Protein AF-A0A2X1CW09-F1 (afdb_monomer_lite)

Structure (mmCIF, N/CA/C/O backbone):
data_AF-A0A2X1CW09-F1
#
_entry.id   AF-A0A2X1CW09-F1
#
loop_
_atom_site.group_PDB
_atom_site.id
_atom_site.type_symbol
_atom_site.label_atom_id
_atom_site.label_alt_id
_atom_site.label_comp_id
_atom_site.label_asym_id
_atom_site.label_entity_id
_atom_site.label_seq_id
_atom_site.pdbx_PDB_ins_code
_atom_site.Cartn_x
_atom_site.Cartn_y
_atom_site.Cartn_z
_atom_site.occupancy
_atom_site.B_iso_or_equiv
_atom_site.auth_seq_id
_atom_site.auth_comp_id
_atom_site.auth_asym_id
_atom_site.auth_atom_id
_atom_site.pdbx_PDB_model_num
ATOM 1 N N . MET A 1 1 ? -11.844 -8.474 10.559 1.00 77.38 1 MET A N 1
ATOM 2 C CA . MET A 1 1 ? -11.701 -7.001 10.596 1.00 77.38 1 MET A CA 1
ATOM 3 C C . MET A 1 1 ? -10.516 -6.624 9.724 1.00 77.38 1 MET A C 1
ATOM 5 O O . MET A 1 1 ? -9.466 -7.246 9.872 1.00 77.38 1 MET A O 1
ATOM 9 N N . VAL A 1 2 ? -10.691 -5.671 8.804 1.00 84.88 2 VAL A N 1
ATOM 10 C CA . VAL A 1 2 ? -9.613 -5.223 7.910 1.00 84.88 2 VAL A CA 1
ATOM 11 C C . VAL A 1 2 ? -8.474 -4.630 8.739 1.00 84.88 2 VAL A C 1
ATOM 13 O O . VAL A 1 2 ? -8.687 -3.928 9.725 1.00 84.88 2 VAL A O 1
ATOM 16 N N . SER A 1 3 ? -7.248 -4.946 8.344 1.00 89.19 3 SER A N 1
ATOM 17 C CA . SER A 1 3 ? -6.018 -4.475 8.979 1.00 89.19 3 SER A CA 1
ATOM 18 C C . SER A 1 3 ? -4.964 -4.207 7.912 1.00 89.19 3 SER A C 1
ATOM 20 O O . SER A 1 3 ? -5.060 -4.741 6.807 1.00 89.19 3 SER A O 1
ATOM 22 N N . ARG A 1 4 ? -3.909 -3.460 8.257 1.00 88.12 4 ARG A N 1
ATOM 23 C CA . ARG A 1 4 ? -2.794 -3.149 7.342 1.00 88.12 4 ARG A CA 1
ATOM 24 C C . ARG A 1 4 ? -2.152 -4.367 6.665 1.00 88.12 4 ARG A C 1
ATOM 26 O O . ARG A 1 4 ? -1.499 -4.212 5.643 1.00 88.12 4 ARG A O 1
ATOM 33 N N . HIS A 1 5 ? -2.293 -5.564 7.238 1.00 91.62 5 HIS A N 1
ATOM 34 C CA . HIS A 1 5 ? -1.748 -6.789 6.652 1.00 91.62 5 HIS A CA 1
ATOM 35 C C . HIS A 1 5 ? -2.518 -7.216 5.398 1.00 91.62 5 HIS A C 1
ATOM 37 O O . HIS A 1 5 ? -1.882 -7.637 4.440 1.00 91.62 5 HIS A O 1
ATOM 43 N N . HIS A 1 6 ? -3.837 -6.997 5.358 1.00 95.38 6 HIS A N 1
ATOM 44 C CA . HIS A 1 6 ? -4.672 -7.278 4.183 1.00 95.38 6 HIS A CA 1
ATOM 45 C C . HIS A 1 6 ? -4.268 -6.419 2.977 1.00 95.38 6 HIS A C 1
ATOM 47 O O . HIS A 1 6 ? -4.337 -6.868 1.839 1.00 95.38 6 HIS A O 1
ATOM 53 N N . LEU A 1 7 ? -3.738 -5.212 3.218 1.00 95.50 7 LEU A N 1
ATOM 54 C CA . LEU A 1 7 ? -3.232 -4.348 2.148 1.00 95.50 7 LEU A CA 1
ATOM 55 C C . LEU A 1 7 ? -2.060 -4.971 1.379 1.00 95.50 7 LEU A C 1
ATOM 57 O O . LEU A 1 7 ? -1.816 -4.572 0.245 1.00 95.50 7 LEU A O 1
ATOM 61 N N . LYS A 1 8 ? -1.330 -5.939 1.952 1.00 96.31 8 LYS A N 1
ATOM 62 C CA . LYS A 1 8 ? -0.313 -6.682 1.194 1.00 96.31 8 LYS A CA 1
ATOM 63 C C . LYS A 1 8 ? -0.968 -7.509 0.090 1.00 96.31 8 LYS A C 1
ATOM 65 O O . LYS A 1 8 ? -0.551 -7.428 -1.063 1.00 96.31 8 LYS A O 1
ATOM 70 N N . ASP A 1 9 ? -2.007 -8.254 0.438 1.00 96.06 9 ASP A N 1
ATOM 71 C CA . ASP A 1 9 ? -2.714 -9.108 -0.511 1.00 96.06 9 ASP A CA 1
ATOM 72 C C . ASP A 1 9 ? -3.420 -8.259 -1.573 1.00 96.06 9 ASP A C 1
ATOM 74 O O . ASP A 1 9 ? -3.263 -8.516 -2.765 1.00 96.06 9 ASP A O 1
ATOM 78 N N . TRP A 1 10 ? -4.057 -7.158 -1.165 1.00 97.12 10 TRP A N 1
ATOM 79 C CA . TRP A 1 10 ? -4.721 -6.234 -2.089 1.00 97.12 10 TRP A CA 1
ATOM 80 C C . TRP A 1 10 ? -3.750 -5.532 -3.046 1.00 97.12 10 TRP A C 1
ATOM 82 O O . TRP A 1 10 ? -4.087 -5.307 -4.204 1.00 97.12 10 TRP A O 1
ATOM 92 N N . VAL A 1 11 ? -2.520 -5.215 -2.617 1.00 96.44 11 VAL A N 1
ATOM 93 C CA . VAL A 1 11 ? -1.482 -4.686 -3.524 1.00 96.44 11 VAL A CA 1
ATOM 94 C C . VAL A 1 11 ? -1.077 -5.731 -4.565 1.00 96.44 11 VAL A C 1
ATOM 96 O O . VAL A 1 11 ? -0.909 -5.385 -5.735 1.00 96.44 11 VAL A O 1
ATOM 99 N N . ILE A 1 12 ? -0.925 -7.001 -4.174 1.00 95.62 12 ILE A N 1
ATOM 100 C CA . ILE A 1 12 ? -0.605 -8.083 -5.118 1.00 95.62 12 ILE A CA 1
ATOM 101 C C . ILE A 1 12 ? -1.745 -8.274 -6.115 1.00 95.62 12 ILE A C 1
ATOM 103 O O . ILE A 1 12 ? -1.490 -8.365 -7.316 1.00 95.62 12 ILE A O 1
ATOM 107 N N . GLU A 1 13 ? -2.983 -8.330 -5.627 1.00 96.06 13 GLU A N 1
ATOM 108 C CA . GLU A 1 13 ? -4.178 -8.474 -6.454 1.00 96.06 13 GLU A CA 1
ATOM 109 C C . GLU A 1 13 ? -4.307 -7.317 -7.446 1.00 96.06 13 GLU A C 1
ATOM 111 O O . GLU A 1 13 ? -4.421 -7.548 -8.648 1.00 96.06 13 GLU A O 1
ATOM 116 N N . ALA A 1 14 ? -4.167 -6.078 -6.971 1.00 96.56 14 ALA A N 1
ATOM 117 C CA . ALA A 1 14 ? -4.227 -4.900 -7.820 1.00 96.56 14 ALA A CA 1
ATOM 118 C C . ALA A 1 14 ? -3.154 -4.921 -8.917 1.00 96.56 14 ALA A C 1
ATOM 120 O O . ALA A 1 14 ? -3.448 -4.689 -10.089 1.00 96.56 14 ALA A O 1
ATOM 121 N N . LEU A 1 15 ? -1.906 -5.252 -8.572 1.00 94.69 15 LEU A N 1
ATOM 122 C CA . LEU A 1 15 ? -0.834 -5.361 -9.564 1.00 94.69 15 LEU A CA 1
ATOM 123 C C . LEU A 1 15 ? -1.069 -6.509 -10.557 1.00 94.69 15 LEU A C 1
ATOM 125 O O . LEU A 1 15 ? -0.750 -6.360 -11.738 1.00 94.69 15 LEU A O 1
ATOM 129 N N . ARG A 1 16 ? -1.641 -7.632 -10.106 1.00 94.12 16 ARG A N 1
ATOM 130 C CA . ARG A 1 16 ? -2.004 -8.764 -10.970 1.00 94.12 16 ARG A CA 1
ATOM 131 C C . ARG A 1 16 ? -3.104 -8.378 -11.958 1.00 94.12 16 ARG A C 1
ATOM 133 O O . ARG A 1 16 ? -2.967 -8.690 -13.136 1.00 94.12 16 ARG A O 1
ATOM 140 N N . ASN A 1 17 ? -4.135 -7.670 -11.501 1.00 94.00 17 ASN A N 1
ATOM 141 C CA . ASN A 1 17 ? -5.242 -7.210 -12.342 1.00 94.00 17 ASN A CA 1
ATOM 142 C C . ASN A 1 17 ? -4.787 -6.178 -13.380 1.00 94.00 17 ASN A C 1
ATOM 144 O O . ASN A 1 17 ? -5.264 -6.189 -14.512 1.00 94.00 17 ASN A O 1
ATOM 148 N N . ILE A 1 18 ? -3.839 -5.306 -13.021 1.00 93.25 18 ILE A N 1
ATOM 149 C CA . ILE A 1 18 ? -3.282 -4.313 -13.950 1.00 93.25 18 ILE A CA 1
ATOM 150 C C . ILE A 1 18 ? -2.341 -4.972 -14.978 1.00 93.25 18 ILE A C 1
ATOM 152 O O . ILE A 1 18 ? -2.267 -4.528 -16.125 1.00 93.25 18 ILE A O 1
ATOM 156 N N . GLY A 1 19 ? -1.610 -6.025 -14.590 1.00 82.62 19 GLY A N 1
ATOM 157 C CA . GLY A 1 19 ? -0.805 -6.860 -15.495 1.00 82.62 19 GLY A CA 1
ATOM 158 C C . GLY A 1 19 ? 0.448 -6.190 -16.081 1.00 82.62 19 GLY A C 1
ATOM 159 O O . GLY A 1 19 ? 1.116 -6.762 -16.939 1.00 82.62 19 GLY A O 1
ATOM 160 N N . LYS A 1 20 ? 0.780 -4.971 -15.645 1.00 83.25 20 LYS A N 1
ATOM 161 C CA . LYS A 1 20 ? 1.934 -4.173 -16.094 1.00 83.25 20 LYS A CA 1
ATOM 162 C C . LYS A 1 20 ? 2.545 -3.439 -14.901 1.00 83.25 20 LYS A C 1
ATOM 164 O O . LYS A 1 20 ? 1.869 -3.306 -13.879 1.00 83.25 20 LYS A O 1
ATOM 169 N N . PRO A 1 21 ? 3.772 -2.894 -15.019 1.00 87.88 21 PRO A N 1
ATOM 170 C CA . PRO A 1 21 ? 4.243 -1.884 -14.084 1.00 87.88 21 PRO A CA 1
ATOM 171 C C . PRO A 1 21 ? 3.203 -0.767 -13.944 1.00 87.88 21 PRO A C 1
ATOM 173 O O . PRO A 1 21 ? 2.924 -0.026 -14.889 1.00 87.88 21 PRO A O 1
ATOM 176 N N . ALA A 1 22 ? 2.600 -0.684 -12.768 1.00 91.56 22 ALA A N 1
ATOM 177 C CA . ALA A 1 22 ? 1.484 0.197 -12.481 1.00 91.56 22 ALA A CA 1
ATOM 178 C C . ALA A 1 22 ? 1.985 1.434 -11.747 1.00 91.56 22 ALA A C 1
ATOM 180 O O . ALA A 1 22 ? 2.881 1.344 -10.902 1.00 91.56 22 ALA A O 1
ATOM 181 N N . LYS A 1 23 ? 1.396 2.600 -12.023 1.00 92.75 23 LYS A N 1
ATOM 182 C CA . LYS A 1 23 ? 1.654 3.766 -11.176 1.00 92.75 23 LYS A CA 1
ATOM 183 C C . LYS A 1 23 ? 0.991 3.540 -9.822 1.00 92.75 23 LYS A C 1
ATOM 185 O O . LYS A 1 23 ? -0.071 2.930 -9.740 1.00 92.75 23 LYS A O 1
ATOM 190 N N . ILE A 1 24 ? 1.568 4.117 -8.771 1.00 93.44 24 ILE A N 1
ATOM 191 C CA . ILE A 1 24 ? 1.018 4.051 -7.402 1.00 93.44 24 ILE A CA 1
ATOM 192 C C . ILE A 1 24 ? -0.476 4.417 -7.371 1.00 93.44 24 ILE A C 1
ATOM 194 O O . ILE A 1 24 ? -1.257 3.780 -6.671 1.00 93.44 24 ILE A O 1
ATOM 198 N N . ILE A 1 25 ? -0.876 5.430 -8.147 1.00 94.19 25 ILE A N 1
ATOM 199 C CA . ILE A 1 25 ? -2.270 5.883 -8.203 1.00 94.19 25 ILE A CA 1
ATOM 200 C C . ILE A 1 25 ? -3.201 4.862 -8.867 1.00 94.19 25 ILE A C 1
ATOM 202 O O . ILE A 1 25 ? -4.355 4.757 -8.468 1.00 94.19 25 ILE A O 1
ATOM 206 N N . ASP A 1 26 ? -2.714 4.096 -9.845 1.00 95.38 26 ASP A N 1
ATOM 207 C CA . ASP A 1 26 ? -3.510 3.072 -10.526 1.00 95.38 26 ASP A CA 1
ATOM 208 C C . ASP A 1 26 ? -3.742 1.883 -9.588 1.00 95.38 26 ASP A C 1
ATOM 210 O O . ASP A 1 26 ? -4.860 1.388 -9.487 1.00 95.38 26 ASP A O 1
ATOM 214 N N . VAL A 1 27 ? -2.721 1.509 -8.808 1.00 96.00 27 VAL A N 1
ATOM 215 C CA . VAL A 1 27 ? -2.842 0.497 -7.746 1.00 96.00 27 VAL A CA 1
ATOM 216 C C . VAL A 1 27 ? -3.851 0.939 -6.686 1.00 96.00 27 VAL A C 1
ATOM 218 O O . VAL A 1 27 ? -4.725 0.164 -6.313 1.00 96.00 27 VAL A O 1
ATOM 221 N N . ALA A 1 28 ? -3.784 2.195 -6.236 1.00 96.75 28 ALA A N 1
ATOM 222 C CA . ALA A 1 28 ? -4.746 2.725 -5.273 1.00 96.75 28 ALA A CA 1
ATOM 223 C C . ALA A 1 28 ? -6.183 2.693 -5.823 1.00 96.75 28 ALA A C 1
ATOM 225 O O . ALA A 1 28 ? -7.096 2.253 -5.129 1.00 96.75 28 ALA A O 1
ATOM 226 N N . LYS A 1 29 ? -6.395 3.108 -7.078 1.00 97.69 29 LYS A N 1
ATOM 227 C CA . LYS A 1 29 ? -7.719 3.046 -7.718 1.00 97.69 29 LYS A CA 1
ATOM 228 C C . LYS A 1 29 ? -8.256 1.619 -7.800 1.00 97.69 29 LYS A C 1
ATOM 230 O O . LYS A 1 29 ? -9.439 1.418 -7.550 1.00 97.69 29 LYS A O 1
ATOM 235 N N . GLU A 1 30 ? -7.405 0.650 -8.124 1.00 97.62 30 GLU A N 1
ATOM 236 C CA . GLU A 1 30 ? -7.802 -0.756 -8.213 1.00 97.62 30 GLU A CA 1
ATOM 237 C C . GLU A 1 30 ? -8.197 -1.323 -6.844 1.00 97.62 30 GLU A C 1
ATOM 239 O O . GLU A 1 30 ? -9.263 -1.923 -6.719 1.00 97.62 30 GLU A O 1
ATOM 244 N N . ILE A 1 31 ? -7.405 -1.047 -5.799 1.00 97.12 31 ILE A N 1
ATOM 245 C CA . ILE A 1 31 ? -7.742 -1.436 -4.419 1.00 97.12 31 ILE A CA 1
ATOM 246 C C . ILE A 1 31 ? -9.055 -0.788 -3.984 1.00 97.12 31 ILE A C 1
ATOM 248 O O . ILE A 1 31 ? -9.904 -1.456 -3.405 1.00 97.12 31 ILE A O 1
ATOM 252 N N . TRP A 1 32 ? -9.251 0.498 -4.283 1.00 97.38 32 TRP A N 1
ATOM 253 C CA . TRP A 1 32 ? -10.496 1.193 -3.965 1.00 97.38 32 TRP A CA 1
ATOM 254 C C . TRP A 1 32 ? -11.702 0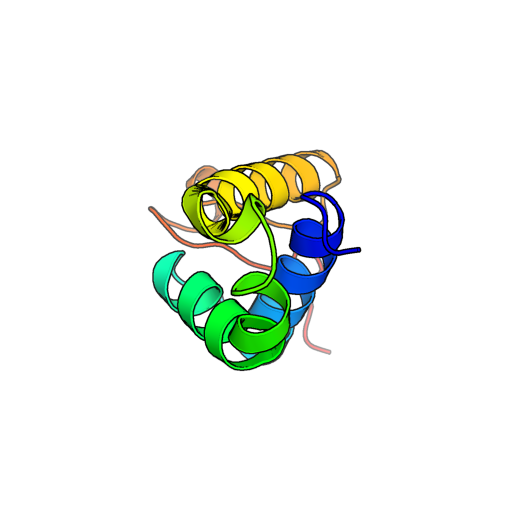.566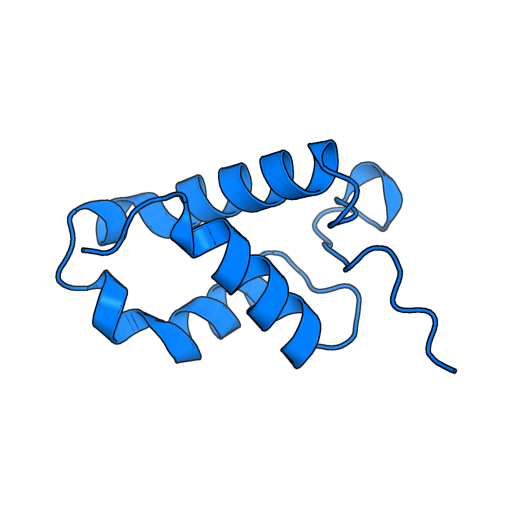 -4.672 1.00 97.38 32 TRP A C 1
ATOM 256 O O . TRP A 1 32 ? -12.734 0.339 -4.046 1.00 97.38 32 TRP A O 1
ATOM 266 N N . ARG A 1 33 ? -11.564 0.240 -5.964 1.00 97.38 33 ARG A N 1
ATOM 267 C CA . ARG A 1 33 ? -12.626 -0.403 -6.749 1.00 97.38 33 ARG A CA 1
ATOM 268 C C . ARG A 1 33 ? -13.024 -1.762 -6.167 1.00 97.38 33 ARG A C 1
ATOM 270 O O . ARG A 1 33 ? -14.204 -2.090 -6.192 1.00 97.38 33 ARG A O 1
ATOM 277 N N . ALA A 1 34 ? -12.054 -2.546 -5.695 1.00 96.19 34 ALA A N 1
ATOM 278 C CA . ALA A 1 34 ? -12.279 -3.905 -5.205 1.00 96.19 34 ALA A CA 1
ATOM 279 C C . ALA A 1 34 ? -12.701 -3.962 -3.724 1.00 96.19 34 ALA A C 1
ATOM 281 O O . ALA A 1 34 ? -13.607 -4.714 -3.383 1.00 96.19 34 ALA A O 1
ATOM 282 N N . HIS A 1 35 ? -12.087 -3.144 -2.864 1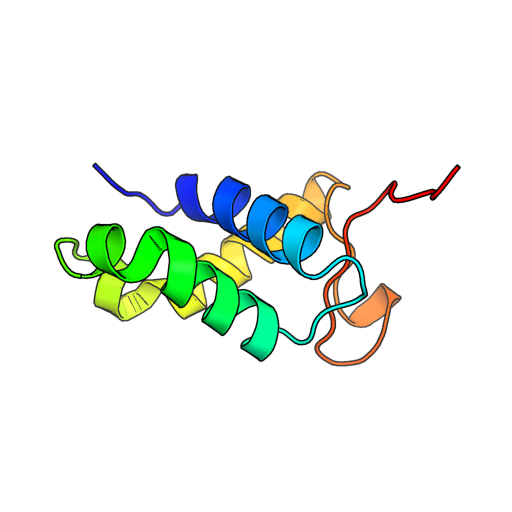.00 95.94 35 HIS A N 1
ATOM 283 C CA . HIS A 1 35 ? -12.188 -3.255 -1.401 1.00 95.94 35 HIS A CA 1
ATOM 284 C C . HIS A 1 35 ? -12.607 -1.954 -0.698 1.00 95.94 35 HIS A C 1
ATOM 286 O O . HIS A 1 35 ? -12.575 -1.876 0.530 1.00 95.94 35 HIS A O 1
ATOM 292 N N . GLY A 1 36 ? -13.005 -0.910 -1.435 1.00 94.38 36 GLY A N 1
ATOM 293 C CA . GLY A 1 36 ? -13.382 0.388 -0.858 1.00 94.38 36 GLY A CA 1
ATOM 294 C C . GLY A 1 36 ? -14.498 0.282 0.185 1.00 94.38 36 GLY A C 1
ATOM 295 O O . GLY A 1 36 ? -14.377 0.839 1.273 1.00 94.38 36 GLY A O 1
ATOM 296 N N . ALA A 1 37 ? -15.520 -0.532 -0.089 1.00 93.81 37 ALA A N 1
ATOM 297 C CA . ALA A 1 37 ? -16.617 -0.778 0.850 1.00 93.81 37 ALA A CA 1
ATOM 298 C C . ALA A 1 37 ? -16.150 -1.457 2.154 1.00 93.81 37 ALA A C 1
ATOM 300 O O . ALA A 1 37 ? -16.659 -1.154 3.231 1.00 93.81 37 ALA A O 1
ATOM 301 N N . GLU A 1 38 ? -15.156 -2.350 2.079 1.00 93.44 38 GLU A N 1
ATOM 302 C CA . GLU A 1 38 ? -14.567 -2.994 3.260 1.00 93.44 38 GLU A CA 1
ATOM 303 C C . GLU A 1 38 ? -13.710 -2.015 4.076 1.00 93.44 38 GLU A C 1
ATOM 305 O O . GLU A 1 38 ? -13.576 -2.164 5.292 1.00 93.44 38 GLU A O 1
ATOM 310 N N . LEU A 1 39 ? -13.129 -1.008 3.415 1.00 92.56 39 LEU A N 1
ATOM 311 C CA . LEU A 1 39 ? -12.317 0.025 4.048 1.00 92.56 39 LEU A CA 1
ATOM 312 C C . LEU A 1 39 ? -13.163 1.059 4.785 1.00 92.56 39 LEU A C 1
ATOM 314 O O . LEU A 1 39 ? -12.840 1.340 5.938 1.00 92.56 39 LEU A O 1
ATOM 318 N N . GLU A 1 40 ? -14.213 1.598 4.153 1.00 91.62 40 GLU A N 1
ATOM 319 C CA . GLU A 1 40 ? -15.028 2.724 4.655 1.00 91.62 40 GLU A CA 1
ATOM 320 C C . GLU A 1 40 ? -15.583 2.508 6.074 1.00 91.62 40 GLU A C 1
ATOM 322 O O . GLU A 1 40 ? -15.759 3.468 6.821 1.00 91.62 40 GLU A O 1
ATOM 327 N N . GLY A 1 41 ? -15.784 1.256 6.492 1.00 88.19 41 GLY A N 1
ATOM 328 C CA . GLY A 1 41 ? -16.241 0.903 7.840 1.00 88.19 41 GLY A CA 1
ATOM 329 C C . GLY A 1 41 ? -15.144 0.791 8.907 1.00 88.19 41 GLY A C 1
ATOM 330 O O . GLY A 1 41 ? -15.419 0.311 10.007 1.00 88.19 41 GLY A O 1
ATOM 331 N N . THR A 1 42 ? -13.892 1.156 8.610 1.00 91.88 42 THR A N 1
ATOM 332 C CA . THR A 1 42 ? -12.743 0.876 9.489 1.00 91.88 42 THR A CA 1
ATOM 333 C C . THR A 1 42 ? -11.874 2.108 9.753 1.00 91.88 42 THR A C 1
ATOM 335 O O . THR A 1 42 ? -11.756 2.970 8.886 1.00 91.88 42 THR A O 1
ATOM 338 N N . PRO A 1 43 ? -11.164 2.190 10.899 1.00 91.81 43 PRO A N 1
ATOM 339 C CA . PRO A 1 43 ? -10.218 3.284 11.156 1.00 91.81 43 PRO A CA 1
ATOM 340 C C . PRO A 1 43 ? -9.104 3.387 10.106 1.00 91.81 43 PRO A C 1
ATOM 342 O O . PRO A 1 43 ? -8.571 4.469 9.865 1.00 91.81 43 PRO A O 1
ATOM 345 N N . LEU A 1 44 ? -8.776 2.263 9.456 1.00 92.38 44 LEU A N 1
ATOM 346 C CA . LEU A 1 44 ? -7.791 2.200 8.382 1.00 92.38 44 LEU A CA 1
ATOM 347 C C . LEU A 1 44 ? -8.207 3.056 7.176 1.00 92.38 44 LEU A C 1
ATOM 349 O O . LEU A 1 44 ? -7.335 3.512 6.447 1.00 92.38 44 LEU A O 1
ATOM 353 N N . PHE A 1 45 ? -9.500 3.342 6.983 1.00 95.19 45 PHE A N 1
ATOM 354 C CA . PHE A 1 45 ? -10.003 4.203 5.909 1.00 95.19 45 PHE A CA 1
ATOM 355 C C . PHE A 1 45 ? -9.294 5.563 5.821 1.00 95.19 45 PHE A C 1
ATOM 357 O O . PHE A 1 45 ? -9.057 6.085 4.735 1.00 95.19 45 PHE A O 1
ATOM 364 N N . TYR A 1 46 ? -8.902 6.139 6.953 1.00 95.12 46 TYR A N 1
ATOM 365 C CA . TYR A 1 46 ? -8.264 7.455 6.959 1.00 95.12 46 TYR A CA 1
ATOM 366 C C . TYR A 1 46 ? -6.778 7.408 6.586 1.00 95.12 46 TYR A C 1
ATOM 368 O O . TYR A 1 46 ? -6.196 8.435 6.238 1.00 95.12 46 TYR A O 1
ATOM 376 N N . THR A 1 47 ? -6.152 6.230 6.641 1.00 95.31 47 THR A N 1
ATOM 377 C CA . THR A 1 47 ? -4.703 6.065 6.451 1.00 95.31 47 THR A CA 1
ATOM 378 C C . THR A 1 47 ? -4.331 5.029 5.394 1.00 95.31 47 THR A C 1
ATOM 380 O O . THR A 1 47 ? -3.150 4.893 5.075 1.00 95.31 47 THR A O 1
ATOM 383 N N . TRP A 1 48 ? -5.300 4.340 4.780 1.00 96.00 48 TRP A N 1
ATOM 384 C CA . TRP A 1 48 ? -5.040 3.137 3.984 1.00 96.00 48 TRP A CA 1
ATOM 385 C C . TRP A 1 48 ? -4.094 3.370 2.807 1.00 96.00 48 TRP A C 1
ATOM 387 O O . TRP A 1 48 ? -3.347 2.468 2.456 1.00 96.00 48 TRP A O 1
ATOM 397 N N . GLN A 1 49 ? -4.058 4.567 2.210 1.00 94.94 49 GLN A N 1
ATOM 398 C CA . GLN A 1 49 ? -3.103 4.871 1.137 1.00 94.94 49 GLN A CA 1
ATOM 399 C C . GLN A 1 49 ? -1.658 4.958 1.649 1.00 94.94 49 GLN A C 1
ATOM 401 O O . GLN A 1 49 ? -0.725 4.564 0.947 1.00 94.94 49 GLN A O 1
ATOM 406 N N . TYR A 1 50 ? -1.452 5.453 2.872 1.00 95.19 50 TYR A N 1
ATOM 407 C CA . TYR A 1 50 ? -0.150 5.407 3.534 1.00 95.19 50 TYR A CA 1
ATOM 408 C C . TYR A 1 50 ? 0.212 3.960 3.887 1.00 95.19 50 TYR A C 1
ATOM 410 O O . TYR A 1 50 ? 1.302 3.490 3.547 1.00 95.19 50 TYR A O 1
ATOM 418 N N . ASP A 1 51 ? -0.728 3.220 4.477 1.00 96.44 51 ASP A N 1
ATOM 419 C CA . ASP A 1 51 ? -0.536 1.810 4.819 1.00 96.44 51 ASP A CA 1
ATOM 420 C C . ASP A 1 51 ? -0.312 0.926 3.577 1.00 96.44 51 ASP A C 1
ATOM 422 O O . ASP A 1 51 ? 0.476 -0.015 3.627 1.00 96.44 51 ASP A O 1
ATOM 426 N N . MET A 1 52 ? -0.906 1.269 2.431 1.00 96.00 52 MET A N 1
ATOM 427 C CA . MET A 1 52 ? -0.691 0.616 1.135 1.00 96.00 52 MET A CA 1
ATOM 428 C C . MET A 1 52 ? 0.759 0.788 0.678 1.00 96.00 52 MET A C 1
ATOM 430 O O . MET A 1 52 ? 1.387 -0.159 0.205 1.00 96.00 52 MET A O 1
ATOM 434 N N . ARG A 1 53 ? 1.335 1.986 0.843 1.00 94.62 53 ARG A N 1
ATOM 435 C CA . ARG A 1 53 ? 2.751 2.229 0.516 1.00 94.62 53 ARG A CA 1
ATOM 436 C C . ARG A 1 53 ? 3.673 1.452 1.448 1.00 94.62 53 ARG A C 1
ATOM 438 O O . ARG A 1 53 ? 4.677 0.910 0.986 1.00 94.62 53 ARG A O 1
ATOM 445 N N . TRP A 1 54 ? 3.325 1.349 2.731 1.00 95.31 54 TRP A N 1
ATOM 446 C CA . TRP A 1 54 ? 4.026 0.451 3.647 1.00 95.31 54 TRP A CA 1
ATOM 447 C C . TRP A 1 54 ? 3.913 -1.015 3.202 1.00 95.31 54 TRP A C 1
ATOM 449 O O . TRP A 1 54 ? 4.917 -1.729 3.214 1.00 95.31 54 TRP A O 1
ATOM 459 N N . ALA A 1 55 ? 2.730 -1.460 2.777 1.00 96.62 55 ALA A N 1
ATOM 460 C CA . ALA A 1 55 ? 2.504 -2.827 2.322 1.00 96.62 55 ALA A CA 1
ATOM 461 C C . ALA A 1 55 ? 3.371 -3.148 1.097 1.00 96.62 55 ALA A C 1
ATOM 463 O O . ALA A 1 55 ? 4.085 -4.149 1.102 1.00 96.62 55 ALA A O 1
ATOM 464 N N . ALA A 1 56 ? 3.415 -2.246 0.112 1.00 94.31 56 ALA A N 1
ATOM 465 C CA . ALA A 1 56 ? 4.290 -2.358 -1.052 1.00 94.31 56 ALA A CA 1
ATOM 466 C C . ALA A 1 56 ? 5.782 -2.419 -0.661 1.00 94.31 56 ALA A C 1
ATOM 468 O O . ALA A 1 56 ? 6.524 -3.250 -1.186 1.00 94.31 56 ALA A O 1
ATOM 469 N N . LEU A 1 57 ? 6.226 -1.605 0.307 1.00 93.31 57 LEU A N 1
ATOM 470 C CA . LEU A 1 57 ? 7.590 -1.671 0.848 1.00 93.31 57 LEU A CA 1
ATOM 471 C C . LEU A 1 57 ? 7.888 -3.014 1.522 1.00 93.31 57 LEU A C 1
ATOM 473 O O . LEU A 1 57 ? 8.962 -3.578 1.315 1.00 93.31 57 LEU A O 1
ATOM 477 N N . SER A 1 58 ? 6.950 -3.540 2.309 1.00 95.62 58 SER A N 1
ATOM 478 C CA . SER A 1 58 ? 7.100 -4.852 2.941 1.00 95.62 58 SER A CA 1
ATOM 479 C C . SER A 1 58 ? 7.196 -5.966 1.901 1.00 95.62 58 SER A C 1
ATOM 481 O O . SER A 1 58 ? 8.100 -6.789 1.981 1.00 95.62 58 SER A O 1
ATOM 483 N N . LEU A 1 59 ? 6.318 -5.964 0.897 1.00 94.75 59 LEU A N 1
ATOM 484 C CA . LEU A 1 59 ? 6.332 -6.938 -0.197 1.00 94.75 59 LEU A CA 1
ATOM 485 C C . LEU A 1 59 ? 7.614 -6.872 -1.026 1.00 94.75 59 LEU A C 1
ATOM 487 O O . LEU A 1 59 ? 8.079 -7.890 -1.533 1.00 94.75 59 LEU A O 1
ATOM 491 N N . SER A 1 60 ? 8.198 -5.683 -1.155 1.00 92.69 60 SER A N 1
ATOM 492 C CA . SER A 1 60 ? 9.479 -5.514 -1.829 1.00 92.69 60 SER A CA 1
ATOM 493 C C . SER A 1 60 ? 10.631 -6.135 -1.052 1.00 92.69 60 SER A C 1
ATOM 495 O O . SER A 1 60 ? 11.439 -6.854 -1.634 1.00 92.69 60 SER A O 1
ATOM 497 N N . LYS A 1 61 ? 10.656 -5.962 0.276 1.00 92.38 61 LYS A N 1
ATOM 498 C CA . LYS A 1 61 ? 11.609 -6.664 1.153 1.00 92.38 61 LYS A CA 1
ATOM 499 C C . LYS A 1 61 ? 11.431 -8.184 1.109 1.00 92.38 61 LYS A C 1
ATOM 501 O O . LYS A 1 61 ? 12.405 -8.910 1.247 1.00 92.38 61 LYS A O 1
ATOM 506 N N . GLU A 1 62 ? 10.205 -8.654 0.887 1.00 93.62 62 GLU A N 1
ATOM 507 C CA . GLU A 1 62 ? 9.880 -10.072 0.675 1.00 93.62 62 GLU A CA 1
ATOM 508 C C . GLU A 1 62 ? 10.197 -10.568 -0.753 1.00 93.62 62 GLU A C 1
ATOM 510 O O . GLU A 1 62 ? 9.968 -11.736 -1.055 1.00 93.62 62 GLU A O 1
ATOM 515 N N . GLY A 1 63 ? 10.684 -9.706 -1.654 1.00 91.56 63 GLY A N 1
ATOM 516 C CA . GLY A 1 63 ? 11.011 -10.069 -3.036 1.00 91.56 63 GLY A CA 1
ATOM 517 C C . GLY A 1 63 ? 9.802 -10.289 -3.953 1.00 91.56 63 GLY A C 1
ATOM 518 O O . GLY A 1 63 ? 9.967 -10.816 -5.048 1.00 91.56 63 GLY A O 1
ATOM 519 N N . LYS A 1 64 ? 8.591 -9.889 -3.539 1.00 92.25 64 LYS A N 1
ATOM 520 C CA . LYS A 1 64 ? 7.335 -10.088 -4.292 1.00 92.25 64 LYS A CA 1
ATOM 521 C C . LYS A 1 64 ? 6.967 -8.909 -5.196 1.00 92.25 64 LYS A C 1
ATOM 523 O O . LYS A 1 64 ? 6.294 -9.099 -6.205 1.00 92.25 64 LYS A O 1
ATOM 528 N N . VAL A 1 65 ? 7.390 -7.694 -4.842 1.00 91.31 65 VAL A N 1
ATOM 529 C CA . VAL A 1 65 ? 7.085 -6.460 -5.589 1.00 91.31 65 VAL A CA 1
ATOM 530 C C . VAL A 1 65 ? 8.364 -5.665 -5.857 1.00 91.31 65 VAL A C 1
ATOM 532 O O . VAL A 1 65 ? 9.143 -5.385 -4.948 1.00 91.31 65 VAL A O 1
ATOM 535 N N . ALA A 1 66 ? 8.569 -5.248 -7.101 1.00 89.88 66 ALA A N 1
ATOM 536 C CA . ALA A 1 66 ? 9.594 -4.284 -7.470 1.00 89.88 66 ALA A CA 1
ATOM 537 C C . ALA A 1 66 ? 9.047 -2.861 -7.327 1.00 89.88 66 ALA A C 1
ATOM 539 O O . ALA A 1 66 ? 7.966 -2.552 -7.832 1.00 89.88 66 ALA A O 1
ATOM 540 N N . LEU A 1 67 ? 9.799 -1.994 -6.647 1.00 84.81 67 LEU A N 1
ATOM 541 C CA . LEU A 1 67 ? 9.446 -0.589 -6.443 1.00 84.81 67 LEU A CA 1
ATOM 542 C C . LEU A 1 67 ? 10.271 0.331 -7.345 1.00 84.81 67 LEU A C 1
ATOM 544 O O . LEU A 1 67 ? 11.227 -0.078 -7.999 1.00 84.81 67 LEU A O 1
ATOM 548 N N . SER A 1 68 ? 9.904 1.608 -7.347 1.00 69.38 68 SER A N 1
ATOM 549 C CA . SER A 1 68 ? 10.319 2.621 -8.316 1.00 69.38 68 SER A CA 1
ATOM 550 C C . SER A 1 68 ? 11.815 2.809 -8.545 1.00 69.38 68 SER A C 1
ATOM 552 O O . SER A 1 68 ? 12.200 3.271 -9.616 1.00 69.38 68 SER A O 1
ATOM 554 N N . ASN A 1 69 ? 12.657 2.476 -7.567 1.00 61.50 69 ASN A N 1
ATOM 555 C CA . ASN A 1 69 ? 14.109 2.573 -7.737 1.00 61.50 69 ASN A CA 1
ATOM 556 C C . ASN A 1 69 ? 14.643 1.506 -8.710 1.00 61.50 69 ASN A C 1
ATOM 558 O O . ASN A 1 69 ? 15.749 1.652 -9.215 1.00 61.50 69 ASN A O 1
ATOM 562 N N . THR A 1 70 ? 13.847 0.471 -8.993 1.00 58.47 70 THR A N 1
ATOM 563 C CA . THR A 1 70 ? 14.215 -0.679 -9.824 1.00 58.47 70 THR A CA 1
ATOM 564 C C . THR A 1 70 ? 13.489 -0.699 -11.179 1.00 58.47 70 THR A C 1
ATOM 566 O O . THR A 1 70 ? 14.001 -1.294 -12.118 1.00 58.47 70 THR A O 1
ATOM 569 N N . VAL A 1 71 ? 12.312 -0.062 -11.303 1.00 59.06 71 VAL A N 1
ATOM 570 C CA . VAL A 1 71 ? 11.427 -0.167 -12.495 1.00 59.06 71 VAL A CA 1
ATOM 571 C C . VAL A 1 71 ? 11.162 1.179 -13.191 1.00 59.06 71 VAL A C 1
ATOM 573 O O . VAL A 1 71 ? 10.897 1.209 -14.388 1.00 59.06 71 VAL A O 1
ATOM 576 N N . GLY A 1 72 ? 11.236 2.299 -12.464 1.00 59.81 72 GLY A N 1
ATOM 577 C CA . GLY A 1 72 ? 10.856 3.630 -12.952 1.00 59.81 72 GLY A CA 1
ATOM 578 C C . GLY A 1 72 ? 10.172 4.466 -11.863 1.00 59.81 72 GLY A C 1
ATOM 579 O O . GLY A 1 72 ? 9.455 3.938 -11.009 1.00 59.81 72 GLY A O 1
ATOM 580 N N . LYS A 1 73 ? 10.392 5.789 -11.850 1.00 71.00 73 LYS A N 1
ATOM 581 C CA . LYS A 1 73 ? 9.919 6.682 -10.771 1.00 71.00 73 LYS A CA 1
ATOM 582 C C . LYS A 1 73 ? 8.398 6.560 -10.569 1.00 71.00 73 LYS A C 1
ATOM 584 O O . LYS A 1 73 ? 7.615 6.914 -11.442 1.00 71.00 73 LYS A O 1
ATOM 589 N N . GLY A 1 74 ? 7.983 6.097 -9.387 1.00 77.06 74 GLY A N 1
ATOM 590 C CA . GLY A 1 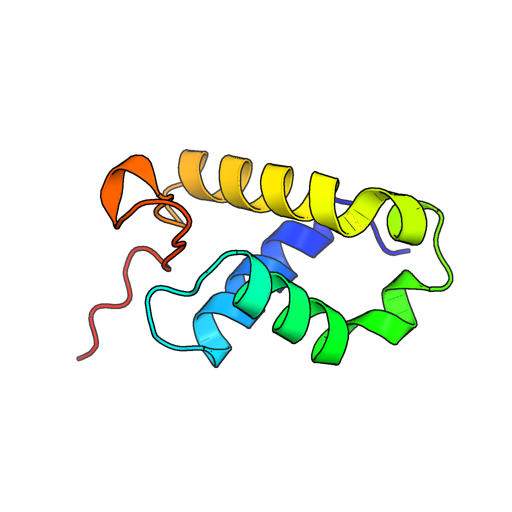74 ? 6.574 5.940 -9.013 1.00 77.06 74 GLY A CA 1
ATOM 591 C C . GLY A 1 74 ? 5.840 4.734 -9.618 1.00 77.06 74 GLY A C 1
ATOM 592 O O . GLY A 1 74 ? 4.609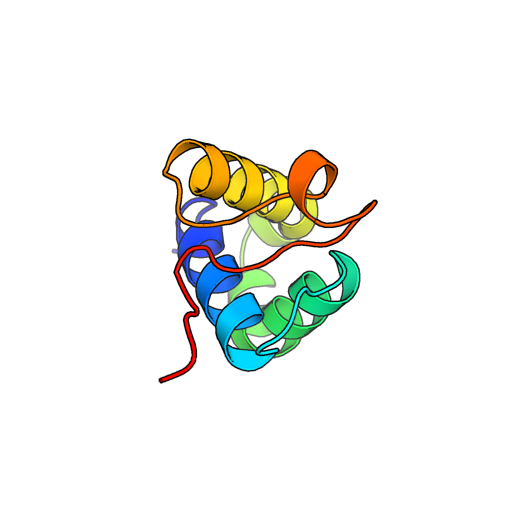 4.752 -9.623 1.00 77.06 74 GLY A O 1
ATOM 593 N N . GLN A 1 75 ? 6.548 3.714 -10.115 1.00 88.62 75 GLN A N 1
ATOM 594 C CA . GLN A 1 75 ? 5.942 2.480 -10.628 1.00 88.62 75 GLN A CA 1
ATOM 595 C C . GLN A 1 75 ? 6.227 1.269 -9.738 1.00 88.62 75 GLN A C 1
ATOM 597 O O . GLN A 1 75 ? 7.314 1.153 -9.167 1.00 88.62 75 GLN A O 1
ATOM 602 N N . TRP A 1 76 ? 5.241 0.377 -9.640 1.00 92.81 76 TRP A N 1
ATOM 603 C CA . TRP A 1 76 ? 5.297 -0.894 -8.921 1.00 92.81 76 TRP A CA 1
ATOM 604 C C . TRP A 1 76 ? 5.002 -2.049 -9.878 1.00 92.81 76 TRP A C 1
ATOM 606 O O . TRP A 1 76 ? 4.151 -1.920 -10.755 1.00 92.81 76 TRP A O 1
ATOM 616 N N . ALA A 1 77 ? 5.681 -3.180 -9.709 1.00 92.12 77 ALA A N 1
ATOM 617 C CA . ALA A 1 77 ? 5.470 -4.371 -10.532 1.00 92.12 77 ALA A CA 1
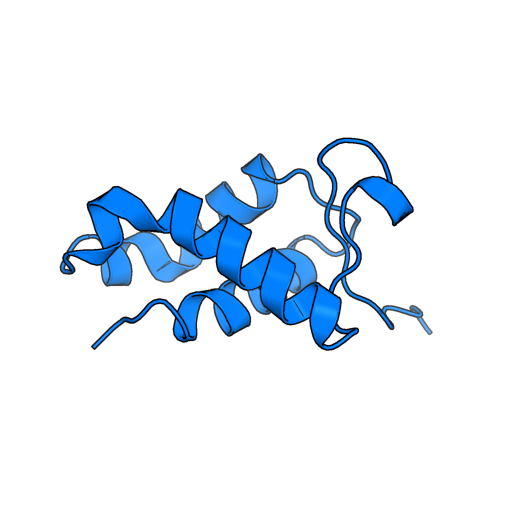ATOM 618 C C . ALA A 1 77 ? 5.601 -5.650 -9.698 1.00 92.12 77 ALA A C 1
ATOM 620 O O . ALA A 1 77 ? 6.360 -5.677 -8.731 1.00 92.12 77 ALA A O 1
ATOM 621 N N . LEU A 1 78 ? 4.895 -6.718 -10.075 1.00 91.56 78 LEU A N 1
ATOM 622 C CA . LEU A 1 78 ? 5.085 -8.033 -9.458 1.00 91.56 78 LEU A CA 1
ATOM 623 C C . LEU A 1 78 ? 6.403 -8.656 -9.923 1.00 91.56 78 LEU A C 1
ATOM 625 O O . LEU A 1 78 ? 6.686 -8.730 -11.119 1.00 91.56 78 LEU A O 1
ATOM 629 N N . MET A 1 79 ? 7.189 -9.140 -8.967 1.00 84.56 79 MET A N 1
ATOM 630 C CA . MET A 1 79 ? 8.384 -9.930 -9.247 1.00 84.56 79 MET A CA 1
ATOM 631 C C . MET A 1 79 ? 7.961 -11.338 -9.669 1.00 84.56 79 MET A C 1
ATOM 633 O O . MET A 1 79 ? 7.137 -11.967 -9.010 1.00 84.56 79 MET A O 1
ATOM 637 N N . GLY A 1 80 ? 8.513 -11.837 -10.775 1.00 72.69 80 GLY A N 1
ATOM 638 C CA . GLY A 1 80 ? 8.219 -13.188 -11.265 1.00 72.69 80 GLY A CA 1
ATOM 639 C C . GLY A 1 80 ? 7.041 -13.303 -12.235 1.00 72.69 80 GLY A C 1
ATOM 640 O O . GLY A 1 80 ? 6.690 -14.421 -12.601 1.00 72.69 80 GLY A O 1
ATOM 641 N N . SER A 1 81 ? 6.481 -12.194 -12.734 1.00 54.56 81 SER A N 1
ATOM 642 C CA . SER A 1 81 ? 5.588 -12.231 -13.905 1.00 54.56 81 SER A CA 1
ATOM 643 C C . SER A 1 81 ? 6.395 -12.435 -15.195 1.00 54.56 81 SER A C 1
ATOM 645 O O . SER A 1 81 ? 6.393 -11.596 -16.091 1.00 54.56 81 SER A O 1
ATOM 647 N N . SER A 1 82 ? 7.127 -13.547 -15.276 1.00 39.59 82 SER A N 1
ATOM 648 C CA . SER A 1 82 ? 7.565 -14.087 -16.558 1.00 39.59 82 SER A CA 1
ATOM 649 C C . SER A 1 82 ? 6.313 -14.653 -17.216 1.00 39.59 82 SER A C 1
ATOM 651 O O . SER A 1 82 ? 5.855 -15.738 -16.856 1.00 39.59 82 SER A O 1
ATOM 653 N N . ALA A 1 83 ? 5.699 -13.856 -18.091 1.00 38.09 83 ALA A N 1
ATOM 654 C CA . ALA A 1 83 ? 4.698 -14.352 -19.017 1.00 38.09 83 ALA A CA 1
ATOM 655 C C . ALA A 1 83 ? 5.373 -15.455 -19.845 1.00 38.09 83 ALA A C 1
ATOM 657 O O . ALA A 1 83 ? 6.273 -15.177 -20.638 1.00 38.09 83 ALA A O 1
ATOM 658 N N . ARG A 1 84 ? 5.000 -16.703 -19.561 1.00 33.62 84 ARG A N 1
ATOM 659 C CA . ARG A 1 84 ? 5.162 -17.822 -20.483 1.00 33.62 84 ARG A CA 1
ATOM 660 C C . ARG A 1 84 ? 3.939 -17.880 -21.378 1.00 33.62 84 ARG A C 1
ATOM 662 O O . ARG A 1 84 ? 2.839 -17.611 -20.845 1.00 33.62 84 ARG A O 1
#

Radius of gyration: 12.28 Å; chains: 1; bounding box: 31×25×32 Å

Sequence (84 aa):
MVSRHHLKDWVIEALRNIGKPAKIIDVAKEIWRAHGAELEGTPLFYTWQYDMRWAALSLSKEGKVALSNTVGKGQWALMGSSAR

Secondary structure (DSSP, 8-state):
---TTHHHHHHHHHHHHH-S-EEHHHHHHHHHHHHHHHHHTSGGGGTHHHHHHHHHHHHHHTTSEE-HHHHSTTEEEETT----

Foldseek 3Di:
DDDLQVLLVLLLVQQVVVVDFDALVSSVVSSCVVCVVVLVVDPCVVPVSVSNVVSLVVCVVVVQKDDCVGPHNRTIHGHPPPPD

Organism: Brevundimonas vesicularis (NCBI:txid41276)

pLDDT: mean 88.06, std 13.84, range [33.62, 97.69]